Protein AF-A0A2G8K2G5-F1 (afdb_monomer)

Radius of gyration: 15.91 Å; Cα contacts (8 Å, |Δi|>4): 375; chains: 1; bounding box: 36×46×38 Å

Solvent-accessible surface area (backbone atoms only — not comparable to full-atom values): 9183 Å² total; per-residue (Å²): 56,14,29,90,32,26,23,33,44,34,31,34,66,38,39,73,97,52,81,72,63,75,62,75,34,76,51,65,41,56,67,48,93,57,93,76,93,84,81,78,86,78,66,78,71,34,45,30,32,47,35,43,35,40,36,65,41,95,51,73,39,19,11,44,59,56,71,61,60,64,43,100,92,48,100,51,62,32,54,50,74,44,51,94,93,50,51,75,47,53,64,45,71,54,88,84,53,71,61,76,76,39,80,48,50,23,59,49,96,54,85,79,25,46,52,67,36,20,79,88,72,61,31,60,80,25,29,30,44,32,40,84,43,87,66,96,69,68,64,57,28,50,39,31,53,46,77,66,46,68,43,72,81,77,82,77,130

Organism: Stichopus japonicus (NCBI:txid307972)

InterPro domains:
  IPR000998 MAM domain [PF00629] (1-73)
  IPR000998 MAM domain [PF00629] (78-140)
  IPR000998 MAM domain [PS50060] (1-80)
  IPR000998 MAM domain [PS50060] (76-146)
  IPR013320 Concanavalin A-like lectin/glucanase domain superfamily [SSF49899] (1-73)
  IPR013320 Concanavalin A-like lectin/glucanase domain superfamily [SSF49899] (76-140)
  IPR051560 MAM domain-containing protein [PTHR23282] (1-73)

pLDDT: mean 74.81, std 13.72, range [35.09, 94.0]

Foldseek 3Di:
DWWQWEAKKFKWKAWPPDDTDGGQDMDGDHPDQDDDDDDGDHDAQTFIKIKIKGAGDQDAIEKDWDAFDDDPQDPATQRQQDDPVCRVFQKDWDPPWDDTKDKAFADDPDPRYDHRGRDPVRHSNGITTMDHRPDRDDTMTMIMHPDTDGHHPDDDD

Sequence (157 aa):
MYGTDVGILNVFVIVKGRKPPKPQWRKTGDKGNQWKLGEVTIPSNSTARIVFEAVPTKRVAGDIAIDEVTFTDMAIDCDFEGEVTHPSCTFIQARDDQFDWMQNSGKTPTKKTGPPVDHTRGTSKGVYMYLESTGPMRGTHVFSSLPDIRRKLHHVP

Structure (mmCIF, N/CA/C/O backbone):
data_AF-A0A2G8K2G5-F1
#
_entry.id   AF-A0A2G8K2G5-F1
#
loop_
_atom_site.group_PDB
_atom_site.id
_atom_site.type_symbol
_atom_site.label_atom_id
_atom_site.label_alt_id
_atom_site.label_comp_id
_atom_site.label_asym_id
_atom_site.label_entity_id
_atom_site.label_seq_id
_atom_site.pdbx_PDB_ins_code
_atom_site.Cartn_x
_atom_site.Cartn_y
_atom_site.Cartn_z
_atom_site.occupancy
_atom_site.B_iso_or_equiv
_atom_site.auth_seq_id
_atom_site.auth_comp_id
_atom_site.auth_asym_id
_atom_site.auth_atom_id
_atom_site.pdbx_PDB_model_num
ATOM 1 N N . MET A 1 1 ? -0.394 1.137 -9.185 1.00 87.75 1 MET A N 1
ATOM 2 C CA . MET A 1 1 ? -1.01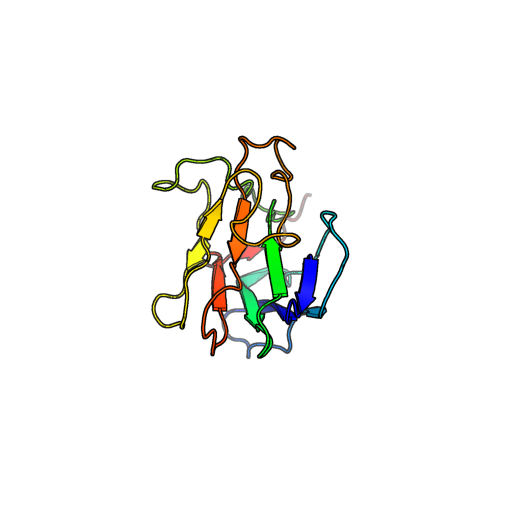6 -0.078 -9.763 1.00 87.75 1 MET A CA 1
ATOM 3 C C . MET A 1 1 ? -0.697 -0.114 -11.249 1.00 87.75 1 MET A C 1
ATOM 5 O O . MET A 1 1 ? -1.380 0.570 -12.005 1.00 87.75 1 MET A O 1
ATOM 9 N N . TYR A 1 2 ? 0.350 -0.833 -11.654 1.00 87.94 2 TYR A N 1
ATOM 10 C CA . TYR A 1 2 ? 0.821 -0.828 -13.044 1.00 87.94 2 TYR A CA 1
ATOM 11 C C . TYR A 1 2 ? 1.297 -2.207 -13.506 1.00 87.94 2 TYR A C 1
ATOM 13 O O . TYR A 1 2 ? 2.048 -2.875 -12.794 1.00 87.94 2 TYR A O 1
ATOM 21 N N . GLY A 1 3 ? 0.849 -2.611 -14.698 1.00 85.06 3 GLY A N 1
ATOM 22 C CA . GLY A 1 3 ? 1.174 -3.891 -15.327 1.00 85.06 3 GLY A CA 1
ATOM 23 C C . GLY A 1 3 ? -0.025 -4.529 -16.039 1.00 85.06 3 GLY A C 1
ATOM 24 O O . GLY A 1 3 ? -1.156 -4.065 -15.918 1.00 85.06 3 GLY A O 1
ATOM 25 N N . THR A 1 4 ? 0.202 -5.597 -16.802 1.00 82.38 4 THR A N 1
ATOM 26 C CA . THR A 1 4 ? -0.855 -6.293 -17.556 1.00 82.38 4 THR A CA 1
ATOM 27 C C . THR A 1 4 ? -1.744 -7.194 -16.694 1.00 82.38 4 THR A C 1
ATOM 29 O O . THR A 1 4 ? -2.802 -7.599 -17.170 1.00 82.38 4 THR A O 1
ATOM 32 N N . ASP A 1 5 ? -1.350 -7.509 -15.454 1.00 81.69 5 ASP A N 1
ATOM 33 C CA . ASP A 1 5 ? -2.189 -8.255 -14.505 1.00 81.69 5 ASP A CA 1
ATOM 34 C C . ASP A 1 5 ? -1.885 -7.876 -13.035 1.00 81.69 5 ASP A C 1
ATOM 36 O O . ASP A 1 5 ? -1.064 -8.502 -12.380 1.00 81.69 5 ASP A O 1
ATOM 40 N N . VAL A 1 6 ? -2.502 -6.789 -12.545 1.00 79.31 6 VAL A N 1
ATOM 41 C CA . VAL A 1 6 ? -2.149 -6.106 -11.272 1.00 79.31 6 VAL A CA 1
ATOM 42 C C . VAL A 1 6 ? -3.001 -6.546 -10.067 1.00 79.31 6 VAL A C 1
ATOM 44 O O . VAL A 1 6 ? -2.669 -6.245 -8.926 1.00 79.31 6 VAL A O 1
ATOM 47 N N . GLY A 1 7 ? -4.134 -7.220 -10.280 1.00 87.38 7 GLY A N 1
ATOM 48 C CA . GLY A 1 7 ? -5.045 -7.577 -9.184 1.00 87.38 7 GLY A CA 1
ATOM 49 C C . GLY A 1 7 ? -5.906 -6.419 -8.657 1.00 87.38 7 GLY A C 1
ATOM 50 O O . GLY A 1 7 ? -6.379 -5.568 -9.418 1.00 87.38 7 GLY A O 1
ATOM 51 N N . ILE A 1 8 ? -6.191 -6.425 -7.355 1.00 90.31 8 ILE A N 1
ATOM 52 C CA . ILE A 1 8 ? -7.093 -5.495 -6.657 1.00 90.31 8 ILE A CA 1
ATOM 53 C C . ILE A 1 8 ? -6.355 -4.878 -5.470 1.00 90.31 8 ILE A C 1
ATOM 55 O O . ILE A 1 8 ? -5.669 -5.589 -4.749 1.00 90.31 8 ILE A O 1
ATOM 59 N N . LEU A 1 9 ? -6.560 -3.585 -5.226 1.00 91.25 9 LEU A N 1
ATOM 60 C CA . LEU A 1 9 ? -6.257 -2.949 -3.946 1.00 91.25 9 LEU A CA 1
ATOM 61 C C . LEU A 1 9 ? -7.568 -2.528 -3.276 1.00 91.25 9 LEU A C 1
ATOM 63 O O . LEU A 1 9 ? -8.343 -1.761 -3.856 1.00 91.25 9 LEU A O 1
ATOM 67 N N . ASN A 1 10 ? -7.804 -3.028 -2.070 1.00 93.00 10 ASN A N 1
ATOM 68 C CA . ASN A 1 10 ? -8.910 -2.676 -1.190 1.00 93.00 10 ASN A CA 1
ATOM 69 C C . ASN A 1 10 ? -8.382 -1.865 0.001 1.00 93.00 10 ASN A C 1
ATOM 71 O O . ASN A 1 10 ? -7.299 -2.136 0.513 1.00 93.00 10 ASN A O 1
ATOM 75 N N . VAL A 1 11 ? -9.175 -0.906 0.476 1.00 91.31 11 VAL A N 1
ATOM 76 C CA . VAL A 1 11 ? -8.928 -0.201 1.739 1.00 91.31 11 VAL A CA 1
ATOM 77 C C . VAL A 1 11 ? -10.171 -0.299 2.612 1.00 91.31 11 VAL A C 1
ATOM 79 O O . VAL A 1 11 ? -11.272 0.085 2.199 1.00 91.31 11 VAL A O 1
ATOM 82 N N . PHE A 1 12 ? -9.999 -0.809 3.825 1.00 90.56 12 PHE A N 1
ATOM 83 C CA . PHE A 1 12 ? -11.048 -0.954 4.826 1.00 90.56 12 PHE A CA 1
ATOM 84 C C . PHE A 1 12 ? -10.813 -0.008 5.998 1.00 90.56 12 PHE A C 1
ATOM 86 O O . PHE A 1 12 ? -9.682 0.200 6.433 1.00 90.56 12 PHE A O 1
ATOM 93 N N . VAL A 1 13 ? -11.912 0.499 6.556 1.00 89.81 13 VAL A N 1
ATOM 94 C CA . VAL A 1 13 ? -11.924 1.250 7.814 1.00 89.81 13 VAL A CA 1
ATOM 95 C C . VAL A 1 13 ? -12.673 0.422 8.849 1.00 89.81 13 VAL A C 1
ATOM 97 O O . VAL A 1 13 ? -13.901 0.323 8.830 1.00 89.81 13 VAL A O 1
ATOM 100 N N . ILE A 1 14 ? -11.927 -0.214 9.749 1.00 88.62 14 ILE A N 1
ATOM 101 C CA . ILE A 1 14 ? -12.475 -1.084 10.790 1.00 88.62 14 ILE A CA 1
ATOM 102 C C . ILE A 1 14 ? -12.650 -0.265 12.063 1.00 88.62 14 ILE A C 1
ATOM 104 O O . ILE A 1 14 ? -11.684 0.025 12.762 1.00 88.62 14 ILE A O 1
ATOM 108 N N . VAL A 1 15 ? -13.888 0.108 12.378 1.00 88.44 15 VAL A N 1
ATOM 109 C CA . VAL A 1 15 ? -14.212 0.866 13.594 1.00 88.44 15 VAL A CA 1
ATOM 110 C C . VAL A 1 15 ? -14.427 -0.082 14.774 1.00 88.44 15 VAL A C 1
ATOM 112 O O . VAL A 1 15 ? -15.211 -1.028 14.686 1.00 88.44 15 VAL A O 1
ATOM 115 N N . LYS A 1 16 ? -13.782 0.201 15.911 1.00 85.75 16 LYS A N 1
ATOM 116 C CA . LYS A 1 16 ? -13.920 -0.574 17.151 1.00 85.75 16 LYS A CA 1
ATOM 117 C C . LYS A 1 16 ? -15.391 -0.689 17.566 1.00 85.75 16 LYS A C 1
ATOM 119 O O . LYS A 1 16 ? -16.105 0.307 17.655 1.00 85.75 16 LYS A O 1
ATOM 124 N N . GLY A 1 17 ? -15.838 -1.919 17.827 1.00 85.56 17 GLY A N 1
ATOM 125 C CA . GLY A 1 17 ? -17.222 -2.216 18.215 1.00 85.56 17 GLY A CA 1
ATOM 126 C C . GLY A 1 17 ? -18.233 -2.202 17.063 1.00 85.56 17 GLY A C 1
ATOM 127 O O . GLY A 1 17 ? -19.428 -2.341 17.312 1.00 85.56 17 GLY A O 1
ATOM 128 N N . ARG A 1 18 ? -17.791 -2.052 15.806 1.00 86.12 18 ARG A N 1
ATOM 129 C CA . ARG A 1 18 ? -18.642 -2.165 14.613 1.00 86.12 18 ARG A CA 1
ATOM 130 C C . ARG A 1 18 ? -18.194 -3.339 13.749 1.00 86.12 18 ARG A C 1
ATOM 132 O O . ARG A 1 18 ? -17.029 -3.727 13.763 1.00 86.12 18 ARG A O 1
ATOM 139 N N . LYS A 1 19 ? -19.128 -3.910 12.984 1.00 77.81 19 LYS A N 1
ATOM 140 C CA . LYS A 1 19 ? -18.786 -4.929 11.985 1.00 77.81 19 LYS A CA 1
ATOM 141 C C . LYS A 1 19 ? -17.942 -4.294 10.868 1.00 77.81 19 LYS A C 1
ATOM 143 O O . LYS A 1 19 ? -18.281 -3.183 10.450 1.00 77.81 19 LYS A O 1
ATOM 148 N N . PRO A 1 20 ? -16.893 -4.978 10.375 1.00 71.25 20 PRO A N 1
ATOM 149 C CA . PRO A 1 20 ? -16.114 -4.500 9.240 1.00 71.25 20 PRO A CA 1
ATOM 150 C C . PRO A 1 20 ? -17.022 -4.290 8.015 1.00 71.25 20 PRO A C 1
ATOM 152 O O . PRO A 1 20 ? -17.813 -5.183 7.693 1.00 71.25 20 PRO A O 1
ATOM 155 N N . PRO A 1 21 ? -16.969 -3.123 7.354 1.00 79.88 21 PRO A N 1
ATOM 156 C CA . PRO A 1 21 ? -17.778 -2.861 6.171 1.00 79.88 21 PRO A CA 1
ATOM 157 C C . PRO A 1 21 ? -17.172 -3.516 4.917 1.00 79.88 21 PRO A C 1
ATOM 159 O O . PRO A 1 21 ? -16.073 -4.066 4.939 1.00 79.88 21 PRO A O 1
ATOM 162 N N . LYS A 1 22 ? -17.884 -3.401 3.787 1.00 89.31 22 LYS A N 1
ATOM 163 C CA . LYS A 1 22 ? -17.281 -3.528 2.446 1.00 89.31 22 LYS A CA 1
ATOM 164 C C . LYS A 1 22 ? -16.073 -2.577 2.324 1.00 89.31 22 LYS A C 1
ATOM 166 O O . LYS A 1 22 ? -16.047 -1.577 3.048 1.00 89.31 22 LYS A O 1
ATOM 171 N N . PRO A 1 23 ? -15.112 -2.833 1.414 1.00 91.50 23 PRO A N 1
ATOM 172 C CA . PRO A 1 23 ? -13.998 -1.912 1.212 1.00 91.50 23 PRO A CA 1
ATOM 173 C C . PRO A 1 23 ? -14.538 -0.510 0.922 1.00 91.50 23 PRO A C 1
ATOM 175 O O . PRO A 1 23 ? -15.409 -0.337 0.066 1.00 91.50 23 PRO A O 1
ATOM 178 N N . GLN A 1 24 ? -14.050 0.474 1.674 1.00 91.69 24 GLN A N 1
ATOM 179 C CA . GLN A 1 24 ? -14.469 1.865 1.529 1.00 91.69 24 GLN A CA 1
ATOM 180 C C . GLN A 1 24 ? -13.818 2.502 0.299 1.00 91.69 24 GLN A C 1
ATOM 182 O O . GLN A 1 24 ? -14.394 3.396 -0.316 1.00 91.69 24 GLN A O 1
ATOM 187 N N . TRP A 1 25 ? -12.655 1.986 -0.099 1.00 92.94 25 TRP A N 1
ATOM 188 C CA . TRP A 1 25 ? -12.012 2.302 -1.365 1.00 92.94 25 TRP A CA 1
ATOM 189 C C . TRP A 1 25 ? -11.532 1.023 -2.042 1.00 92.94 25 TRP A C 1
ATOM 191 O O . TRP A 1 25 ? -11.082 0.084 -1.384 1.00 92.94 25 TRP A O 1
ATOM 201 N N . ARG A 1 26 ? -11.647 0.978 -3.372 1.00 94.00 26 ARG A N 1
ATOM 202 C CA . ARG A 1 26 ? -11.234 -0.170 -4.179 1.00 94.00 26 ARG A CA 1
ATOM 203 C C . ARG A 1 26 ? -10.767 0.266 -5.562 1.00 94.00 26 ARG A C 1
ATOM 205 O O . ARG A 1 26 ? -11.461 1.023 -6.245 1.00 94.00 26 ARG A O 1
ATOM 212 N N . LYS A 1 27 ? -9.643 -0.284 -6.022 1.00 93.50 27 LYS A N 1
ATOM 213 C CA . LYS A 1 27 ? -9.177 -0.191 -7.416 1.00 93.50 27 LYS A CA 1
ATOM 214 C C . LYS A 1 27 ? -8.773 -1.563 -7.940 1.00 93.50 27 LYS A C 1
ATOM 216 O O . LYS A 1 27 ? -8.312 -2.414 -7.191 1.00 93.50 27 LYS A O 1
ATOM 221 N N . THR A 1 28 ? -8.968 -1.775 -9.239 1.00 91.94 28 THR A N 1
ATOM 222 C CA . THR A 1 28 ? -8.734 -3.059 -9.916 1.00 91.94 28 THR A CA 1
ATOM 223 C C . THR A 1 28 ? -7.946 -2.868 -11.206 1.00 91.94 28 THR A C 1
ATOM 225 O O . THR A 1 28 ? -8.283 -1.973 -11.986 1.00 91.94 28 THR A O 1
ATOM 228 N N . GLY A 1 29 ? -6.976 -3.740 -11.472 1.00 89.44 29 GLY A N 1
ATOM 229 C CA . GLY A 1 29 ? -6.187 -3.772 -12.705 1.00 89.44 29 GLY A CA 1
ATOM 230 C C . GLY A 1 29 ? -5.274 -2.560 -12.897 1.00 89.44 29 GLY A C 1
ATOM 231 O O . GLY A 1 29 ? -5.064 -1.766 -11.979 1.00 89.44 29 GLY A O 1
ATOM 232 N N . ASP A 1 30 ? -4.761 -2.411 -14.117 1.00 89.50 30 ASP A N 1
ATOM 233 C CA . ASP A 1 30 ? -3.843 -1.336 -14.491 1.00 89.50 30 ASP A CA 1
ATOM 234 C C . ASP A 1 30 ? -4.440 0.067 -14.284 1.00 89.50 30 ASP A C 1
ATOM 236 O O . ASP A 1 30 ? -5.619 0.320 -14.569 1.00 89.50 30 ASP A O 1
ATOM 240 N N . LYS A 1 31 ? -3.625 0.987 -13.767 1.00 92.38 31 LYS A N 1
ATOM 241 C CA . LYS A 1 31 ? -3.945 2.414 -13.589 1.00 92.38 31 LYS A CA 1
ATOM 242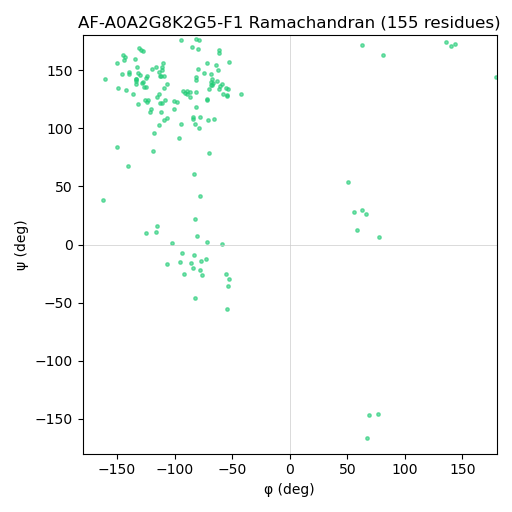 C C . LYS A 1 31 ? -2.909 3.323 -14.260 1.00 92.38 31 LYS A C 1
ATOM 244 O O . LYS A 1 31 ? -2.972 4.540 -14.074 1.00 92.38 31 LYS A O 1
ATOM 249 N N . GLY A 1 32 ? -2.013 2.742 -15.061 1.00 87.19 32 GLY A N 1
ATOM 250 C CA . GLY A 1 32 ? -0.899 3.429 -15.697 1.00 87.19 32 GLY A CA 1
ATOM 251 C C . GLY A 1 32 ? 0.290 3.620 -14.755 1.00 87.19 32 GLY A C 1
ATOM 252 O O . GLY A 1 32 ? 0.173 3.518 -13.533 1.00 87.19 32 GLY A O 1
ATOM 253 N N . ASN A 1 33 ? 1.451 3.915 -15.339 1.00 87.31 33 ASN A N 1
ATOM 254 C CA . ASN A 1 33 ? 2.702 4.113 -14.604 1.00 87.31 33 ASN A CA 1
ATOM 255 C C . ASN A 1 33 ? 2.823 5.545 -14.054 1.00 87.31 33 ASN A C 1
ATOM 257 O O . ASN A 1 33 ? 3.684 6.318 -14.472 1.00 87.31 33 ASN A O 1
ATOM 261 N N . GLN A 1 34 ? 1.883 5.923 -13.189 1.00 87.62 34 GLN A N 1
ATOM 262 C CA . GLN A 1 34 ? 1.854 7.205 -12.490 1.00 87.62 34 GLN A CA 1
ATOM 263 C C . GLN A 1 34 ? 1.264 7.017 -11.093 1.00 87.62 34 GLN A C 1
ATOM 265 O O . GLN A 1 34 ? 0.331 6.228 -10.915 1.00 87.62 34 GLN A O 1
ATOM 270 N N . TRP A 1 35 ? 1.751 7.795 -10.129 1.00 86.69 35 TRP A N 1
ATOM 271 C CA . TRP A 1 35 ? 1.146 7.893 -8.804 1.00 86.69 35 TRP A CA 1
ATOM 272 C C . TRP A 1 35 ? -0.274 8.469 -8.894 1.00 86.69 35 TRP A C 1
ATOM 274 O O . TRP A 1 35 ? -0.569 9.332 -9.728 1.00 86.69 35 TRP A O 1
ATOM 284 N N . LYS A 1 36 ? -1.187 7.928 -8.082 1.00 90.94 36 LYS A N 1
ATOM 285 C CA . LYS A 1 36 ? -2.603 8.314 -8.045 1.00 90.94 36 LYS A CA 1
ATOM 286 C C . LYS A 1 36 ? -3.046 8.425 -6.592 1.00 90.94 36 LYS A C 1
ATOM 288 O O . LYS A 1 36 ? -2.877 7.470 -5.840 1.00 90.94 36 LYS A O 1
ATOM 293 N N . LEU A 1 37 ? -3.680 9.544 -6.248 1.00 89.81 37 LEU A N 1
ATOM 294 C CA . LEU A 1 37 ? -4.240 9.771 -4.919 1.00 89.81 37 LEU A CA 1
ATOM 295 C C . LEU A 1 37 ? -5.430 8.831 -4.647 1.00 89.81 37 LEU A C 1
ATOM 297 O O . LEU A 1 37 ? -6.296 8.630 -5.508 1.00 89.81 37 LEU A O 1
ATOM 301 N N . GLY A 1 38 ? -5.472 8.269 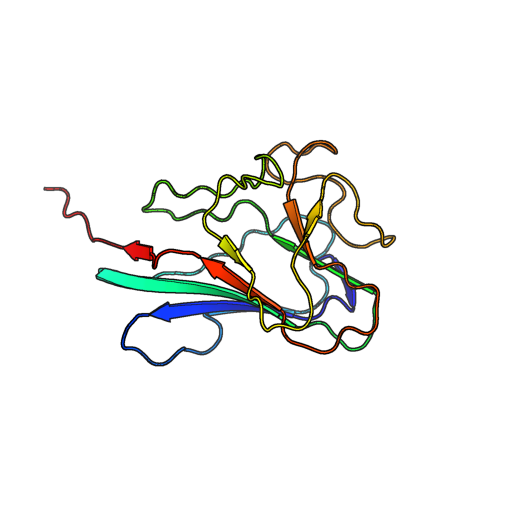-3.439 1.00 88.62 38 GLY A N 1
ATOM 302 C CA . GLY A 1 38 ? -6.607 7.524 -2.901 1.00 88.62 38 GLY A CA 1
ATOM 303 C C . GLY A 1 38 ? -7.017 8.089 -1.545 1.00 88.62 38 GLY A C 1
ATOM 304 O O . GLY A 1 38 ? -6.162 8.346 -0.709 1.00 88.62 38 GLY A O 1
ATOM 305 N N . GLU A 1 39 ? -8.321 8.265 -1.323 1.00 90.06 39 GLU A N 1
ATOM 306 C CA . GLU A 1 39 ? -8.853 8.877 -0.102 1.00 90.06 39 GLU A CA 1
ATOM 307 C C . GLU A 1 39 ? -9.938 7.995 0.527 1.00 90.06 39 GLU A C 1
ATOM 309 O O . GLU A 1 39 ? -10.791 7.430 -0.167 1.00 90.06 39 GLU A O 1
ATOM 314 N N . VAL A 1 40 ? -9.917 7.897 1.859 1.00 88.38 40 VAL A N 1
ATOM 315 C CA . VAL A 1 40 ? -10.944 7.236 2.676 1.00 88.38 40 VAL A CA 1
ATOM 316 C C . VAL A 1 40 ? -11.327 8.125 3.853 1.00 88.38 40 VAL A C 1
ATOM 318 O O . VAL A 1 40 ? -10.484 8.778 4.461 1.00 88.38 40 VAL A O 1
ATOM 321 N N . THR A 1 41 ? -12.610 8.145 4.210 1.00 86.69 41 THR A N 1
ATOM 322 C CA . THR A 1 41 ? -13.106 8.963 5.326 1.00 86.69 41 THR A CA 1
ATOM 323 C C . THR A 1 41 ? -13.239 8.132 6.593 1.00 86.69 41 THR A C 1
ATOM 325 O O . THR A 1 41 ? -14.015 7.177 6.636 1.00 86.69 41 THR A O 1
ATOM 328 N N . ILE A 1 42 ? -12.560 8.545 7.662 1.00 84.38 42 ILE A N 1
ATOM 329 C CA . ILE A 1 42 ? -12.714 7.934 8.985 1.00 84.38 42 ILE A CA 1
ATOM 330 C C . ILE A 1 42 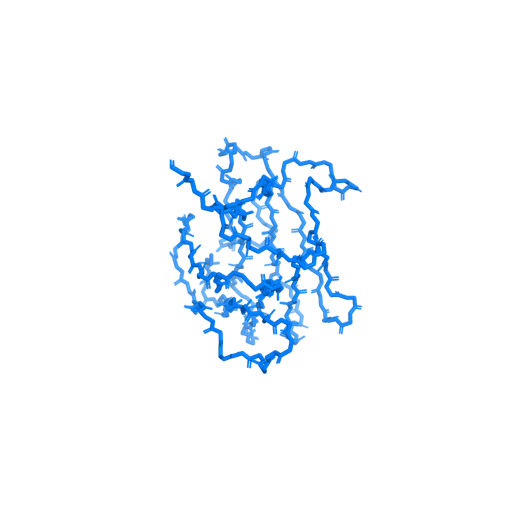? -13.885 8.605 9.721 1.00 84.38 42 ILE A C 1
ATOM 332 O O . ILE A 1 42 ? -13.885 9.837 9.863 1.00 84.38 42 ILE A O 1
ATOM 336 N N . PRO A 1 43 ? -14.873 7.839 10.225 1.00 83.69 43 PRO A N 1
ATOM 337 C CA . PRO A 1 43 ? -15.957 8.398 11.026 1.00 83.69 43 PRO A CA 1
ATOM 338 C C . PRO A 1 43 ? -15.434 9.186 12.236 1.00 83.69 43 PRO A C 1
ATOM 340 O O . PRO A 1 43 ? -14.547 8.723 12.957 1.00 83.69 43 PRO A O 1
ATOM 343 N N . SER A 1 44 ? -15.995 10.369 12.485 1.00 80.12 44 SER A N 1
ATOM 344 C CA . SER A 1 44 ? -15.612 11.212 13.624 1.00 80.12 44 SER A CA 1
ATOM 345 C C . SER A 1 44 ? -15.885 10.530 14.969 1.00 80.12 44 SER A C 1
ATOM 347 O O . SER A 1 44 ? -16.817 9.734 15.092 1.00 80.12 44 SER A O 1
ATOM 349 N N . ASN A 1 45 ? -15.079 10.855 15.987 1.00 78.12 45 ASN A N 1
ATOM 350 C CA . ASN A 1 45 ? -15.160 10.288 17.342 1.00 78.12 45 ASN A CA 1
ATOM 351 C C . ASN A 1 45 ? -15.083 8.754 17.388 1.00 78.12 45 ASN A C 1
ATOM 353 O O . ASN A 1 45 ? -15.604 8.124 18.310 1.00 78.12 45 ASN A O 1
ATOM 357 N N . SER A 1 46 ? -14.418 8.148 16.404 1.00 81.06 46 SER A N 1
ATOM 358 C CA . SER A 1 46 ? -14.221 6.707 16.339 1.00 81.06 46 SER A CA 1
ATOM 359 C C . SER A 1 46 ? -12.760 6.324 16.565 1.00 81.06 46 SER A C 1
ATOM 361 O O . SER A 1 46 ? -11.836 7.105 16.327 1.00 81.06 46 SER A O 1
ATOM 363 N N . THR A 1 47 ? -12.580 5.113 17.081 1.00 82.62 47 THR A N 1
ATOM 364 C CA . THR A 1 47 ? -11.298 4.415 17.129 1.00 82.62 47 THR A CA 1
ATOM 365 C C . THR A 1 47 ? -11.319 3.417 15.981 1.00 82.62 47 THR A C 1
ATOM 367 O O . THR A 1 47 ? -12.194 2.547 15.965 1.00 82.62 47 THR A O 1
ATOM 370 N N . ALA A 1 48 ? -10.430 3.580 15.006 1.00 84.31 48 ALA A N 1
ATOM 371 C CA . ALA A 1 48 ? -10.451 2.816 13.769 1.00 84.31 48 ALA A CA 1
ATOM 372 C C . ALA A 1 48 ? -9.072 2.265 13.397 1.00 84.31 48 ALA A C 1
ATOM 374 O O . ALA A 1 48 ? -8.040 2.843 13.729 1.00 84.31 48 ALA A O 1
ATOM 375 N N . ARG A 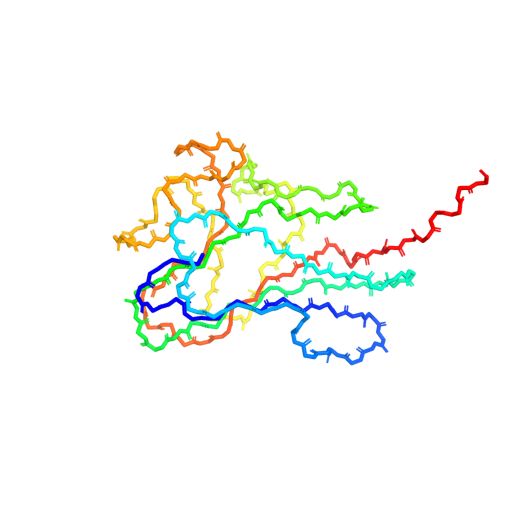1 49 ? -9.077 1.156 12.662 1.00 83.69 49 ARG A N 1
ATOM 376 C CA . ARG A 1 49 ? -7.904 0.592 12.000 1.00 83.69 49 ARG A CA 1
ATOM 377 C C . ARG A 1 49 ? -8.090 0.690 10.498 1.00 83.69 49 ARG A C 1
ATOM 379 O O . ARG A 1 49 ? -9.130 0.269 9.986 1.00 83.69 49 ARG A O 1
ATOM 386 N N . ILE A 1 50 ? -7.092 1.234 9.812 1.00 86.38 50 ILE A N 1
ATOM 387 C CA . ILE A 1 50 ? -7.045 1.216 8.354 1.00 86.38 50 ILE A CA 1
ATOM 388 C C . ILE A 1 50 ? -6.338 -0.053 7.931 1.00 86.38 50 ILE A C 1
ATOM 390 O O . ILE A 1 50 ? -5.274 -0.373 8.459 1.00 86.38 50 ILE A O 1
ATOM 394 N N . VAL A 1 51 ? -6.963 -0.781 7.016 1.00 86.25 51 VAL A N 1
ATOM 395 C CA . VAL A 1 51 ? -6.426 -2.021 6.474 1.00 86.25 51 VAL A CA 1
ATOM 396 C C . VAL A 1 51 ? -6.344 -1.889 4.969 1.00 86.25 51 VAL A C 1
ATOM 398 O O . VAL A 1 51 ? -7.357 -1.650 4.314 1.00 8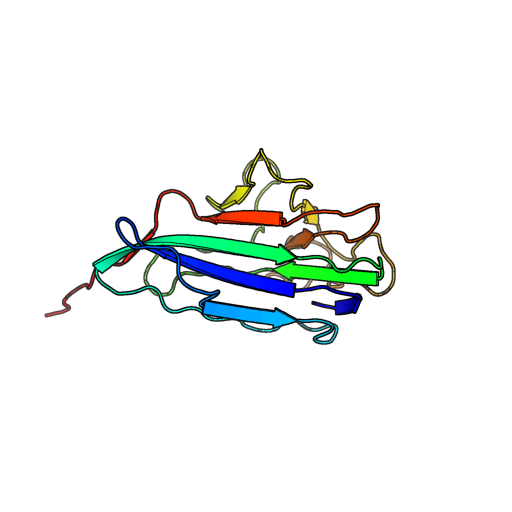6.25 51 VAL A O 1
ATOM 401 N N . PHE A 1 52 ? -5.145 -2.061 4.438 1.00 87.50 52 PHE A N 1
ATOM 402 C CA . PHE A 1 52 ? -4.898 -2.133 3.010 1.00 87.50 52 PHE A CA 1
ATOM 403 C C . PHE A 1 52 ? -4.746 -3.600 2.643 1.00 87.50 52 PHE A C 1
ATOM 405 O O . PHE A 1 52 ? -3.918 -4.303 3.220 1.00 87.50 52 PHE A O 1
ATOM 412 N N . GLU A 1 53 ? -5.566 -4.056 1.706 1.00 87.62 53 GLU A N 1
ATOM 413 C CA . GLU A 1 53 ? -5.568 -5.435 1.241 1.00 87.62 53 GLU A CA 1
ATOM 414 C C . GLU A 1 53 ? -5.277 -5.470 -0.257 1.00 87.62 53 GLU A C 1
ATOM 416 O O . GLU A 1 53 ? -6.061 -4.967 -1.067 1.00 87.62 53 GLU A O 1
ATOM 421 N N . ALA A 1 54 ? -4.161 -6.088 -0.631 1.00 85.88 54 ALA A N 1
ATOM 422 C CA . ALA A 1 54 ? -3.879 -6.433 -2.015 1.00 85.88 54 ALA A CA 1
ATOM 423 C C . ALA A 1 54 ? -4.401 -7.847 -2.309 1.00 85.88 54 ALA A C 1
ATOM 425 O O . ALA A 1 54 ? -4.125 -8.793 -1.570 1.00 85.88 54 ALA A O 1
ATOM 426 N N . VAL A 1 55 ? -5.150 -7.992 -3.402 1.00 85.06 55 VAL A N 1
ATOM 427 C CA . VAL A 1 55 ? -5.633 -9.280 -3.911 1.00 85.06 55 VAL A CA 1
ATOM 428 C C . VAL A 1 55 ? -5.029 -9.495 -5.300 1.00 85.06 55 VAL A C 1
ATOM 430 O O . VAL A 1 55 ? -5.563 -8.955 -6.278 1.00 85.06 55 VAL A O 1
ATOM 433 N N . PRO A 1 56 ? -3.910 -10.229 -5.417 1.00 73.56 56 PRO A N 1
ATOM 434 C CA . PRO A 1 56 ? -3.291 -10.517 -6.699 1.00 73.56 56 PRO A CA 1
ATOM 435 C C . PRO A 1 56 ? -4.213 -11.368 -7.573 1.00 73.56 56 PRO A C 1
ATOM 437 O O . PRO A 1 56 ? -5.086 -12.112 -7.115 1.00 73.56 56 PRO A O 1
ATOM 440 N N . THR A 1 57 ? -4.020 -11.253 -8.876 1.00 73.56 57 THR A N 1
ATOM 441 C CA . THR A 1 57 ? -4.615 -12.142 -9.871 1.00 73.56 57 THR A CA 1
ATOM 442 C C . THR A 1 57 ? -3.763 -13.399 -10.047 1.00 73.56 57 THR A C 1
ATOM 444 O O . THR A 1 57 ? -2.659 -13.522 -9.527 1.00 73.56 57 THR A O 1
ATOM 447 N N . LYS A 1 58 ? -4.291 -14.395 -10.773 1.00 68.62 58 LYS A N 1
ATOM 448 C CA . LYS A 1 58 ? -3.582 -15.668 -10.991 1.00 68.62 58 LYS A CA 1
ATOM 449 C C . LYS A 1 58 ? -2.395 -15.554 -11.953 1.00 68.62 58 LYS A C 1
ATOM 451 O O . LYS A 1 58 ? -1.665 -16.537 -12.081 1.00 68.62 58 LYS A O 1
ATOM 456 N N . ARG A 1 59 ? -2.240 -14.444 -12.687 1.00 63.53 59 ARG A N 1
ATOM 457 C CA . ARG A 1 59 ? -1.099 -14.244 -13.586 1.00 63.53 59 ARG A CA 1
ATOM 458 C C . ARG A 1 59 ? -0.219 -13.118 -13.062 1.00 63.53 59 ARG A C 1
ATOM 460 O O . ARG A 1 59 ? -0.671 -12.149 -12.474 1.00 63.53 59 ARG A O 1
ATOM 467 N N . VAL A 1 60 ? 1.066 -13.326 -13.284 1.00 61.84 60 VAL A N 1
ATOM 468 C CA . VAL A 1 60 ? 2.179 -12.572 -12.721 1.00 61.84 60 VAL A CA 1
AT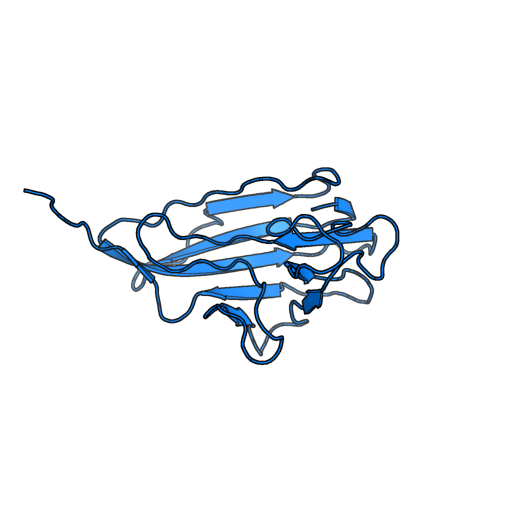OM 469 C C . VAL A 1 60 ? 2.582 -11.511 -13.732 1.00 61.84 60 VAL A C 1
ATOM 471 O O . VAL A 1 60 ? 3.334 -11.815 -14.660 1.00 61.84 60 VAL A O 1
ATOM 474 N N . ALA A 1 61 ? 2.012 -10.309 -13.640 1.00 67.31 61 ALA A N 1
ATOM 475 C CA . ALA A 1 61 ? 2.392 -9.230 -14.547 1.00 67.31 61 ALA A CA 1
ATOM 476 C C . ALA A 1 61 ? 1.999 -7.822 -14.069 1.00 67.31 61 ALA A C 1
ATOM 478 O O . ALA A 1 61 ? 1.585 -7.011 -14.900 1.00 67.31 61 ALA A O 1
ATOM 479 N N . GLY A 1 62 ? 2.084 -7.494 -12.779 1.00 73.81 62 GLY A N 1
ATOM 480 C CA . GLY A 1 62 ? 1.761 -6.138 -12.341 1.00 73.81 62 GLY A CA 1
ATOM 481 C C . GLY A 1 62 ? 1.874 -5.892 -10.847 1.00 73.81 62 GLY A C 1
ATOM 482 O O . GLY A 1 62 ? 1.497 -6.741 -10.053 1.00 73.81 62 GLY A O 1
ATOM 483 N N . ASP A 1 63 ? 2.316 -4.690 -10.477 1.00 78.62 63 ASP A N 1
ATOM 484 C CA . ASP A 1 63 ? 2.589 -4.352 -9.078 1.00 78.62 63 ASP A CA 1
ATOM 485 C C . ASP A 1 63 ? 1.593 -3.329 -8.525 1.00 78.62 63 ASP A C 1
ATOM 487 O O . ASP A 1 63 ? 1.087 -2.427 -9.219 1.00 78.62 63 ASP A O 1
ATOM 491 N N . ILE A 1 64 ? 1.369 -3.441 -7.219 1.00 87.06 64 ILE A N 1
ATOM 492 C CA . ILE A 1 64 ? 0.656 -2.465 -6.403 1.00 87.06 64 ILE A CA 1
ATOM 493 C C . ILE A 1 64 ? 1.691 -1.818 -5.479 1.00 87.06 64 ILE A C 1
ATOM 495 O O . ILE A 1 64 ? 2.359 -2.500 -4.709 1.00 87.06 64 ILE A O 1
ATOM 499 N N . ALA A 1 65 ? 1.815 -0.496 -5.576 1.00 85.81 65 ALA A N 1
ATOM 500 C CA . ALA A 1 65 ? 2.662 0.323 -4.717 1.00 85.81 65 ALA A CA 1
ATOM 501 C C . ALA A 1 65 ? 1.800 1.408 -4.066 1.00 85.81 65 ALA A C 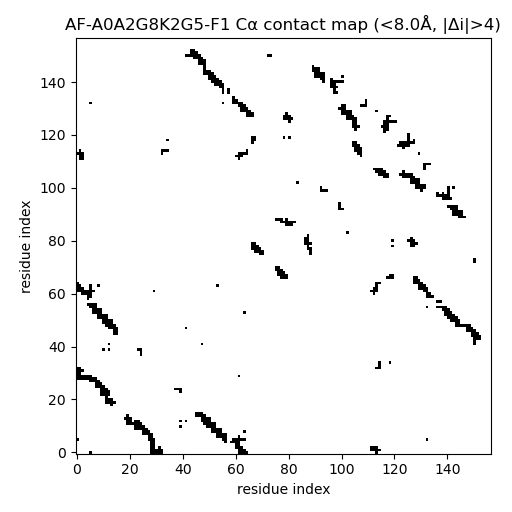1
ATOM 503 O O . ALA A 1 65 ? 0.843 1.886 -4.693 1.00 85.81 65 ALA A O 1
ATOM 504 N N . ILE A 1 66 ? 2.127 1.746 -2.821 1.00 85.62 66 ILE A N 1
ATOM 505 C CA . ILE A 1 66 ? 1.473 2.777 -2.012 1.00 85.62 66 ILE A CA 1
ATOM 506 C C . ILE A 1 66 ? 2.575 3.619 -1.376 1.00 85.62 66 ILE A C 1
ATOM 508 O O . ILE A 1 66 ? 3.595 3.080 -0.950 1.00 85.62 66 ILE A O 1
ATOM 512 N N . ASP A 1 67 ? 2.346 4.922 -1.324 1.00 78.62 67 ASP A N 1
ATOM 513 C CA . ASP A 1 67 ? 3.252 5.905 -0.744 1.00 78.62 67 ASP A CA 1
ATOM 514 C C . ASP A 1 67 ? 2.426 7.019 -0.072 1.00 78.62 67 ASP A C 1
ATOM 516 O O . ASP A 1 67 ? 1.219 7.109 -0.331 1.00 78.62 67 ASP A O 1
ATOM 520 N N . GLU A 1 68 ? 3.053 7.817 0.792 1.00 78.06 68 GLU A N 1
ATOM 521 C CA . GLU A 1 68 ? 2.483 9.004 1.461 1.00 78.06 68 GLU A CA 1
ATOM 522 C C . GLU A 1 68 ? 1.126 8.774 2.155 1.00 78.06 68 GLU A C 1
ATOM 524 O O . GLU A 1 68 ? 0.130 9.474 1.925 1.00 78.06 68 GLU A O 1
ATOM 529 N N . VAL A 1 69 ? 1.049 7.775 3.040 1.00 80.88 69 VAL A N 1
ATOM 530 C CA . VAL A 1 69 ? -0.192 7.535 3.793 1.00 80.88 69 VAL A CA 1
ATOM 531 C C . VAL A 1 69 ? -0.305 8.531 4.947 1.00 80.88 69 VAL A C 1
ATOM 533 O O . VAL A 1 69 ? 0.278 8.337 6.012 1.00 80.88 69 VAL A O 1
ATOM 536 N N . THR A 1 70 ? -1.106 9.574 4.739 1.00 75.19 70 THR A N 1
ATOM 537 C CA . THR A 1 70 ? -1.321 10.666 5.698 1.00 75.19 70 THR A CA 1
ATOM 538 C C . THR A 1 70 ? -2.719 10.647 6.316 1.00 75.19 70 THR A C 1
ATOM 540 O O . THR A 1 70 ? -3.689 10.135 5.749 1.00 75.19 70 THR A O 1
ATOM 543 N N . PHE A 1 71 ? -2.841 11.243 7.504 1.00 77.12 71 PHE A N 1
ATOM 544 C CA . PHE A 1 71 ? -4.111 11.416 8.209 1.00 77.12 71 PHE A CA 1
ATOM 545 C C . PHE A 1 71 ? -4.361 12.903 8.459 1.00 77.12 71 PHE A C 1
ATOM 547 O O . PHE A 1 71 ? -3.656 13.517 9.248 1.00 77.12 71 PHE A O 1
ATOM 554 N N . THR A 1 72 ? -5.398 13.480 7.842 1.00 70.75 72 THR A N 1
ATOM 555 C CA . THR A 1 72 ? -5.648 14.940 7.852 1.00 70.75 72 THR A CA 1
ATOM 556 C C . THR A 1 72 ? -5.733 15.576 9.244 1.00 70.75 72 THR A C 1
ATOM 558 O O . THR A 1 72 ? -5.455 16.760 9.388 1.00 70.75 72 THR A O 1
ATOM 561 N N . ASP A 1 73 ? -6.092 14.797 10.268 1.00 65.56 73 ASP A N 1
ATOM 562 C CA . ASP A 1 73 ? -6.300 15.279 11.639 1.00 65.56 73 ASP A CA 1
ATOM 563 C C . ASP A 1 73 ? -5.272 14.689 12.632 1.00 65.56 73 ASP A C 1
ATOM 565 O O . ASP A 1 73 ? -5.497 14.703 13.845 1.00 65.56 73 ASP A O 1
ATOM 569 N N . MET A 1 74 ? -4.165 14.111 12.144 1.00 62.56 74 MET A N 1
ATOM 570 C CA . MET A 1 74 ? -3.106 13.533 12.978 1.00 62.56 74 MET A CA 1
ATOM 571 C C . MET A 1 74 ? -1.717 13.852 12.425 1.00 62.56 74 MET A C 1
ATOM 573 O O . MET A 1 74 ? -1.505 13.846 11.222 1.00 62.56 74 MET A O 1
ATOM 577 N N . ALA A 1 75 ? -0.734 14.020 13.309 1.00 60.16 75 ALA A N 1
ATOM 578 C CA . ALA A 1 75 ? 0.680 14.119 12.935 1.00 60.16 75 ALA A CA 1
ATOM 579 C C . ALA A 1 75 ? 1.299 12.735 12.628 1.00 60.16 75 ALA A C 1
ATOM 581 O O . ALA A 1 75 ? 2.387 12.423 13.103 1.00 60.16 75 ALA A O 1
ATOM 582 N N . ILE A 1 76 ? 0.564 11.876 11.915 1.00 63.47 76 ILE A N 1
ATOM 583 C CA . ILE A 1 76 ? 1.079 10.612 11.380 1.00 63.47 76 ILE A CA 1
ATOM 584 C C . ILE A 1 76 ? 1.236 10.820 9.877 1.00 63.47 76 ILE A C 1
ATOM 586 O O . ILE A 1 76 ? 0.236 10.925 9.162 1.00 63.47 76 ILE A O 1
ATOM 590 N N . ASP A 1 77 ? 2.487 10.900 9.442 1.00 65.81 77 ASP A N 1
ATOM 591 C CA . ASP A 1 77 ? 2.889 11.015 8.046 1.00 65.81 77 ASP A CA 1
ATOM 592 C C . ASP A 1 77 ? 3.826 9.855 7.715 1.00 65.81 77 ASP A C 1
ATOM 594 O O . ASP A 1 77 ? 4.804 9.620 8.428 1.00 65.81 77 ASP A O 1
ATOM 598 N N . CYS A 1 78 ? 3.463 9.100 6.683 1.00 72.88 78 CYS A N 1
ATOM 599 C CA . CYS A 1 78 ? 4.156 7.897 6.256 1.00 72.88 78 CYS A CA 1
ATOM 600 C C . CYS A 1 78 ? 4.667 8.061 4.843 1.00 72.88 78 CYS A C 1
ATOM 602 O O . CYS A 1 78 ? 4.065 7.556 3.897 1.00 72.88 78 CYS A O 1
ATOM 604 N N . ASP A 1 79 ? 5.798 8.751 4.762 1.00 71.81 79 ASP A N 1
ATOM 605 C CA . ASP A 1 79 ? 6.600 8.948 3.559 1.00 71.81 79 ASP A CA 1
ATOM 606 C C . ASP A 1 79 ? 7.552 7.774 3.267 1.00 71.81 79 ASP A C 1
ATOM 608 O O . ASP A 1 79 ? 8.172 7.730 2.216 1.00 71.81 79 ASP A O 1
ATOM 612 N N . PHE A 1 80 ? 7.681 6.831 4.212 1.00 75.81 80 PHE A N 1
ATOM 613 C CA . PHE A 1 80 ? 8.546 5.645 4.156 1.00 75.81 80 PHE A CA 1
ATOM 614 C C . PHE A 1 80 ? 10.049 5.925 3.974 1.00 75.81 80 PHE A C 1
ATOM 616 O O . PHE A 1 80 ? 10.822 4.986 3.805 1.00 75.81 80 PHE A O 1
ATOM 623 N N . GLU A 1 81 ? 10.498 7.172 4.135 1.00 74.56 81 GLU A N 1
ATOM 624 C CA . GLU A 1 81 ? 11.880 7.608 3.879 1.00 74.56 81 GLU A CA 1
ATOM 625 C C . GLU A 1 81 ? 12.882 7.289 5.016 1.00 74.56 81 GLU A C 1
ATOM 627 O O . GLU A 1 81 ? 14.036 7.741 4.987 1.00 74.56 81 GLU A O 1
ATOM 632 N N . GLY A 1 82 ? 12.446 6.535 6.033 1.00 64.19 82 GLY A N 1
ATOM 633 C CA . GLY A 1 82 ? 13.252 6.075 7.172 1.00 64.19 82 GLY A CA 1
ATOM 634 C C . GLY A 1 82 ? 14.100 4.825 6.883 1.00 64.19 82 GLY A C 1
ATOM 635 O O . GLY A 1 82 ? 14.036 4.237 5.808 1.00 64.19 82 GLY A O 1
ATOM 636 N N . GLU A 1 83 ? 14.914 4.390 7.852 1.00 56.84 83 GLU A N 1
ATOM 637 C CA . GLU A 1 83 ? 15.680 3.139 7.723 1.00 56.84 83 GLU A CA 1
ATOM 638 C C . GLU A 1 83 ? 14.754 1.909 7.734 1.00 56.84 83 GLU A C 1
ATOM 640 O O . GLU A 1 83 ? 13.768 1.868 8.463 1.00 56.84 83 GLU A O 1
ATOM 645 N N . VAL A 1 84 ? 15.117 0.848 7.001 1.00 49.44 84 VAL A N 1
ATOM 646 C CA . VAL A 1 84 ? 14.361 -0.425 6.913 1.00 49.44 84 VAL A CA 1
ATOM 647 C C . VAL A 1 84 ? 14.052 -1.040 8.292 1.00 49.44 84 VAL A C 1
ATOM 649 O O . VAL A 1 84 ? 13.036 -1.707 8.470 1.00 49.44 84 VAL A O 1
ATOM 652 N N . THR A 1 85 ? 14.914 -0.805 9.286 1.00 42.38 85 THR A N 1
ATOM 653 C CA . THR A 1 85 ? 14.763 -1.275 10.677 1.00 42.38 85 THR A CA 1
ATOM 654 C C . THR A 1 85 ? 13.925 -0.343 11.557 1.00 42.38 85 THR A C 1
ATOM 656 O O . THR A 1 85 ? 13.468 -0.760 12.619 1.00 42.38 85 THR A O 1
ATOM 659 N N . HIS A 1 86 ? 13.709 0.894 11.112 1.00 46.84 86 HIS A N 1
ATOM 660 C CA . HIS A 1 86 ? 12.940 1.936 11.785 1.00 46.84 86 HIS A CA 1
ATOM 661 C C . HIS A 1 86 ? 12.119 2.710 10.746 1.00 46.84 86 HIS A C 1
ATOM 663 O O . HIS A 1 86 ? 12.400 3.889 10.496 1.00 46.84 86 HIS A O 1
ATOM 669 N N . PRO A 1 87 ? 11.111 2.075 10.115 1.00 53.19 87 PRO A N 1
ATOM 670 C CA . PRO A 1 87 ? 10.155 2.836 9.330 1.00 53.19 87 PRO A CA 1
ATOM 671 C C . PRO A 1 87 ? 9.606 3.939 10.236 1.00 53.19 87 PRO A C 1
ATOM 673 O O . PRO A 1 87 ? 9.234 3.673 11.381 1.00 53.19 87 PRO A O 1
ATOM 676 N N . SER A 1 88 ? 9.535 5.172 9.735 1.00 55.00 88 SER A N 1
ATOM 677 C CA . SER A 1 88 ? 8.956 6.327 10.445 1.00 55.00 88 SER A CA 1
ATOM 678 C C . SER A 1 88 ? 7.486 6.112 10.844 1.00 55.00 88 SER A C 1
ATOM 680 O O . SER A 1 88 ? 6.881 6.975 11.478 1.00 55.00 88 SER A O 1
ATOM 682 N N . CYS A 1 89 ? 6.917 4.944 10.520 1.00 63.09 89 CYS A N 1
ATOM 683 C CA . CYS A 1 89 ? 5.515 4.629 10.632 1.00 63.09 89 CYS A CA 1
ATOM 684 C C . CYS A 1 89 ? 5.185 3.330 11.340 1.00 63.09 89 CYS A C 1
ATOM 686 O O . CYS A 1 89 ? 5.830 2.293 11.220 1.00 63.09 89 CYS A O 1
ATOM 688 N N . THR A 1 90 ? 4.058 3.406 12.031 1.00 58.25 90 THR A N 1
ATOM 689 C CA . THR A 1 90 ? 3.459 2.386 12.880 1.00 58.25 90 THR A CA 1
ATOM 690 C C . THR A 1 90 ? 2.635 1.347 12.107 1.00 58.25 90 THR A C 1
ATOM 692 O O . THR A 1 90 ? 1.739 0.710 12.670 1.00 58.25 90 THR A O 1
ATOM 695 N N . PHE A 1 91 ? 2.893 1.174 10.808 1.00 65.44 91 PHE A N 1
ATOM 696 C CA . PHE A 1 91 ? 2.262 0.115 10.029 1.00 65.44 91 PHE A CA 1
ATOM 697 C C . PHE A 1 91 ? 2.848 -1.235 10.428 1.00 65.44 91 PHE A C 1
ATOM 699 O O . PHE A 1 91 ? 4.058 -1.439 10.382 1.00 65.44 91 PHE A O 1
ATOM 706 N N . ILE A 1 92 ? 1.978 -2.168 10.809 1.00 62.06 92 ILE A N 1
ATOM 707 C CA . ILE A 1 92 ? 2.369 -3.549 11.084 1.00 62.06 92 ILE A CA 1
ATOM 708 C C . ILE A 1 92 ? 1.840 -4.436 9.963 1.00 62.06 92 ILE A C 1
ATOM 710 O O . ILE A 1 92 ? 0.643 -4.442 9.654 1.00 62.06 92 ILE A O 1
ATOM 714 N N . GLN A 1 93 ? 2.780 -5.161 9.365 1.00 62.88 93 GLN A N 1
ATOM 715 C CA . GLN A 1 93 ? 2.553 -6.286 8.466 1.00 62.88 93 GLN A CA 1
ATOM 716 C C . GLN A 1 93 ? 1.801 -7.394 9.213 1.00 62.88 93 GLN A C 1
ATOM 718 O O . GLN A 1 93 ? 2.164 -7.721 10.350 1.00 62.88 93 GLN A O 1
ATOM 723 N N . ALA A 1 94 ? 0.760 -7.968 8.608 1.00 62.41 94 ALA A N 1
ATOM 724 C CA . ALA A 1 94 ? 0.186 -9.203 9.131 1.00 62.41 94 ALA A CA 1
ATOM 725 C C . ALA A 1 94 ? 1.265 -10.300 9.116 1.00 62.41 94 ALA A C 1
ATOM 727 O O . ALA A 1 94 ? 2.023 -10.406 8.166 1.00 62.41 94 ALA A O 1
ATOM 728 N N . ARG A 1 95 ? 1.378 -11.089 10.190 1.00 63.69 95 ARG A N 1
ATOM 729 C CA . ARG A 1 95 ? 2.393 -12.164 10.287 1.00 63.69 95 ARG A CA 1
ATOM 730 C C . ARG A 1 95 ? 1.861 -13.525 9.839 1.00 63.69 95 ARG A C 1
ATOM 732 O O . ARG A 1 95 ? 2.595 -14.508 9.836 1.00 63.69 95 ARG A O 1
ATOM 739 N N . ASP A 1 96 ? 0.565 -13.589 9.579 1.00 62.84 96 ASP A N 1
ATOM 740 C CA . ASP A 1 96 ? -0.220 -14.780 9.284 1.00 62.84 96 ASP A CA 1
ATOM 741 C C . ASP A 1 96 ? -0.804 -14.757 7.863 1.00 62.84 96 ASP A C 1
ATOM 743 O O . ASP A 1 96 ? -1.638 -15.602 7.531 1.00 62.84 96 ASP A O 1
ATOM 747 N N . ASP A 1 97 ? -0.365 -13.816 7.020 1.00 60.84 97 ASP A N 1
ATOM 748 C CA . ASP A 1 97 ? -0.692 -13.802 5.599 1.00 60.84 97 ASP A CA 1
ATOM 749 C C . ASP A 1 97 ? 0.394 -14.491 4.753 1.00 60.84 97 ASP A C 1
ATOM 751 O O . ASP A 1 97 ? 1.364 -15.057 5.262 1.00 60.84 97 ASP A O 1
ATOM 755 N N . GLN A 1 98 ? 0.150 -14.595 3.446 1.00 58.47 98 GLN A N 1
ATOM 756 C CA . GLN A 1 98 ? 0.946 -15.475 2.590 1.00 58.47 98 GLN A CA 1
ATOM 757 C C . GLN A 1 98 ? 2.248 -14.820 2.098 1.00 58.47 98 GLN A C 1
ATOM 759 O O . GLN A 1 98 ? 3.141 -15.562 1.692 1.00 58.47 98 GLN A O 1
ATOM 764 N N . PHE A 1 99 ? 2.359 -13.481 2.117 1.00 63.69 99 PHE A N 1
ATOM 765 C CA . PHE A 1 99 ? 3.562 -12.734 1.718 1.00 63.69 99 PHE A CA 1
ATOM 766 C C . PHE A 1 99 ? 3.559 -11.303 2.281 1.00 63.69 99 PHE A C 1
ATOM 768 O O . PHE A 1 99 ? 2.536 -10.620 2.192 1.00 63.69 99 PHE A O 1
ATOM 775 N N . ASP A 1 100 ? 4.742 -10.831 2.681 1.00 65.25 100 ASP A N 1
ATOM 776 C CA . ASP A 1 100 ? 4.983 -9.495 3.235 1.00 65.25 100 ASP A CA 1
ATOM 777 C C . ASP A 1 100 ? 5.124 -8.402 2.148 1.00 65.25 100 ASP A C 1
ATOM 779 O O . ASP A 1 100 ? 5.717 -8.613 1.085 1.00 65.25 100 ASP A O 1
ATOM 783 N N . TRP A 1 101 ? 4.636 -7.188 2.428 1.00 71.81 101 TRP A N 1
ATOM 784 C CA . TRP A 1 101 ? 5.019 -5.986 1.685 1.00 71.81 101 TRP A CA 1
ATOM 785 C C . TRP A 1 101 ? 6.483 -5.650 1.940 1.00 71.81 101 TRP A C 1
ATOM 787 O O . TRP A 1 101 ? 6.981 -5.714 3.064 1.00 71.81 101 TRP A O 1
ATOM 797 N N . MET A 1 102 ? 7.146 -5.178 0.895 1.00 74.75 102 MET A N 1
ATOM 798 C CA . MET A 1 102 ? 8.564 -4.860 0.923 1.00 74.75 102 MET A CA 1
ATOM 799 C C . MET A 1 102 ? 8.781 -3.359 0.761 1.00 74.75 102 MET A C 1
ATOM 801 O O . MET A 1 102 ? 8.023 -2.683 0.065 1.00 74.75 102 MET A O 1
ATOM 805 N N . GLN A 1 103 ? 9.843 -2.844 1.377 1.00 78.69 103 GLN A N 1
ATOM 806 C CA . GLN A 1 103 ? 10.389 -1.534 1.028 1.00 78.69 103 GLN A CA 1
ATOM 807 C C . GLN A 1 103 ? 11.279 -1.669 -0.205 1.00 78.69 103 GLN A C 1
ATOM 809 O O . GLN A 1 103 ? 12.026 -2.643 -0.329 1.00 78.69 103 GLN A O 1
ATOM 814 N N . ASN A 1 104 ? 11.225 -0.691 -1.103 1.00 80.94 104 ASN A N 1
ATOM 815 C CA . ASN A 1 104 ? 12.131 -0.614 -2.244 1.00 80.94 104 ASN A CA 1
ATOM 816 C C . ASN A 1 104 ? 12.501 0.828 -2.574 1.00 80.94 104 ASN A C 1
ATOM 818 O O . ASN A 1 104 ? 11.758 1.751 -2.253 1.00 80.94 104 ASN A O 1
ATOM 822 N N . SER A 1 105 ? 13.623 0.996 -3.273 1.00 85.31 105 SER A N 1
ATOM 823 C CA . SER A 1 105 ? 14.010 2.251 -3.912 1.00 85.31 105 SER A CA 1
ATOM 824 C C . SER A 1 105 ? 14.271 2.034 -5.401 1.00 85.31 105 SER A C 1
ATOM 826 O O . SER A 1 105 ? 14.776 0.997 -5.837 1.00 85.31 105 SER A O 1
ATOM 828 N N . GLY A 1 106 ? 13.892 3.015 -6.220 1.00 83.75 106 GLY A N 1
ATOM 829 C CA . GLY A 1 106 ? 13.997 2.897 -7.674 1.00 83.75 106 GLY A CA 1
ATOM 830 C C . GLY A 1 106 ? 13.028 1.867 -8.272 1.00 83.75 106 GLY A C 1
ATOM 831 O O . GLY A 1 106 ? 11.901 1.719 -7.812 1.00 83.75 106 GLY A O 1
ATOM 832 N N . LYS A 1 107 ? 13.439 1.180 -9.345 1.00 84.81 107 LYS A N 1
ATOM 833 C CA . LYS A 1 107 ? 12.580 0.245 -10.100 1.00 84.81 107 LYS A CA 1
ATOM 834 C C . LYS A 1 107 ? 12.369 -1.072 -9.348 1.00 84.81 107 LYS A C 1
ATOM 836 O O . LYS A 1 107 ? 13.287 -1.552 -8.687 1.00 84.81 107 LYS A O 1
ATOM 841 N N . THR A 1 108 ? 11.202 -1.694 -9.519 1.00 81.88 108 THR A N 1
ATOM 842 C CA . THR A 1 108 ? 10.960 -3.055 -9.017 1.00 81.88 108 THR A CA 1
ATOM 843 C C . THR A 1 108 ? 11.730 -4.104 -9.841 1.00 81.88 108 THR A C 1
ATOM 845 O O . THR A 1 108 ? 12.110 -3.831 -10.991 1.00 81.88 108 THR A O 1
ATOM 848 N N . PRO A 1 109 ? 12.023 -5.292 -9.269 1.00 79.62 109 PRO A N 1
ATOM 849 C CA . PRO A 1 109 ? 12.724 -6.379 -9.964 1.00 79.62 109 PRO A CA 1
ATOM 850 C C . PRO A 1 109 ? 12.072 -6.786 -11.291 1.00 79.62 109 PRO A C 1
ATOM 852 O O . PRO A 1 109 ? 12.765 -7.114 -12.264 1.00 79.62 109 PRO A O 1
ATOM 855 N N . THR A 1 110 ? 10.741 -6.744 -11.348 1.00 75.25 110 THR A N 1
ATOM 856 C CA . THR A 1 110 ? 9.983 -7.124 -12.537 1.00 75.25 110 THR A CA 1
ATOM 857 C C . THR A 1 110 ? 9.938 -5.995 -13.567 1.00 75.25 110 THR A C 1
ATOM 859 O O . THR A 1 110 ? 9.667 -4.826 -13.301 1.00 75.25 110 THR A O 1
ATOM 862 N N . LYS A 1 111 ? 10.240 -6.335 -14.826 1.00 78.19 111 LYS A N 1
ATOM 863 C CA . LYS A 1 111 ? 10.227 -5.350 -15.913 1.00 78.19 111 LYS A CA 1
ATOM 864 C C . LYS A 1 111 ? 8.796 -4.899 -16.196 1.00 78.19 111 LYS A C 1
ATOM 866 O O . LYS A 1 111 ? 7.911 -5.727 -16.377 1.00 78.19 111 LYS A O 1
ATOM 871 N N . LYS A 1 112 ? 8.625 -3.588 -16.406 1.00 77.38 112 LYS A N 1
ATOM 872 C CA . LYS A 1 112 ? 7.335 -2.943 -16.727 1.00 77.38 112 LYS A CA 1
ATOM 873 C C . LYS A 1 112 ? 6.285 -3.092 -15.618 1.00 77.38 112 LYS A C 1
ATOM 875 O O . LYS A 1 112 ? 5.092 -3.081 -15.912 1.00 77.38 112 LYS A O 1
ATOM 880 N N . THR A 1 113 ? 6.724 -3.180 -14.374 1.00 75.44 113 THR A N 1
ATOM 881 C CA . THR A 1 113 ? 5.870 -3.113 -13.193 1.00 75.44 113 THR A CA 1
ATOM 882 C C . THR A 1 113 ? 6.469 -2.107 -12.208 1.00 75.44 113 THR A C 1
ATOM 884 O O . THR A 1 113 ? 7.562 -1.587 -12.448 1.00 75.44 113 THR A O 1
ATOM 887 N N . GLY A 1 114 ? 5.702 -1.764 -11.172 1.00 79.19 114 GLY A N 1
ATOM 888 C CA . GLY A 1 114 ? 6.125 -0.846 -10.115 1.00 79.19 114 GLY A CA 1
ATOM 889 C C . GLY A 1 114 ? 6.428 0.586 -10.581 1.00 79.19 114 GLY A C 1
ATOM 890 O O . GLY A 1 114 ? 6.412 0.888 -11.780 1.00 79.19 114 GLY A O 1
ATOM 891 N N . PRO A 1 115 ? 6.662 1.513 -9.640 1.00 82.56 115 PRO A N 1
ATOM 892 C CA . PRO A 1 115 ? 7.101 2.859 -9.974 1.00 82.56 115 PRO A CA 1
ATOM 893 C C . PRO A 1 115 ? 8.618 2.885 -10.269 1.00 82.56 115 PRO A C 1
ATOM 895 O O . PRO A 1 115 ? 9.377 2.066 -9.749 1.00 82.56 115 PRO A O 1
ATOM 898 N N . PRO A 1 116 ? 9.101 3.811 -11.120 1.00 82.81 116 PRO A N 1
ATOM 899 C CA . PRO A 1 116 ? 10.533 3.953 -11.389 1.00 82.81 116 PRO A CA 1
ATOM 900 C C . PRO A 1 116 ? 11.302 4.685 -10.277 1.00 82.81 116 PRO A C 1
ATOM 902 O O . PRO A 1 116 ? 12.525 4.552 -10.217 1.00 82.81 116 PRO A O 1
ATOM 905 N N . VAL A 1 117 ? 10.597 5.474 -9.464 1.00 85.56 117 VAL A N 1
ATOM 906 C CA . VAL A 1 117 ? 11.079 6.292 -8.341 1.00 85.56 117 VAL A CA 1
ATOM 907 C C . VAL A 1 117 ? 9.960 6.413 -7.301 1.00 85.56 117 VAL A C 1
ATOM 909 O O . VAL A 1 117 ? 8.787 6.272 -7.661 1.00 85.56 117 VAL A O 1
ATOM 912 N N . ASP A 1 118 ? 10.317 6.669 -6.046 1.00 83.88 118 ASP A N 1
ATOM 913 C CA . ASP A 1 118 ? 9.364 6.998 -4.977 1.00 83.88 118 ASP A CA 1
ATOM 914 C C . ASP A 1 118 ? 8.589 8.297 -5.286 1.00 83.88 118 ASP A C 1
ATOM 916 O O . ASP A 1 118 ? 8.969 9.039 -6.201 1.00 83.88 118 ASP A O 1
ATOM 920 N N . HIS A 1 119 ? 7.490 8.567 -4.578 1.00 84.12 119 HIS A N 1
ATOM 921 C CA . HIS A 1 119 ? 6.745 9.812 -4.774 1.00 84.12 119 HIS A CA 1
ATOM 922 C C . HIS A 1 119 ? 7.365 10.990 -4.009 1.00 84.12 119 HIS A C 1
ATOM 924 O O . HIS A 1 119 ? 7.551 12.056 -4.600 1.00 84.12 119 HIS A O 1
ATOM 930 N N . THR A 1 120 ? 7.720 10.784 -2.740 1.00 80.31 120 THR A N 1
ATOM 931 C CA . THR A 1 120 ? 8.157 11.814 -1.783 1.00 80.31 120 THR A CA 1
ATOM 932 C C . THR A 1 120 ? 9.335 12.663 -2.284 1.00 80.31 120 THR A C 1
ATOM 934 O O . THR A 1 120 ? 9.288 13.894 -2.336 1.00 80.31 120 THR A O 1
ATOM 937 N N . ARG A 1 121 ? 10.436 12.013 -2.654 1.00 83.31 121 ARG A N 1
ATOM 938 C CA . ARG A 1 121 ? 11.666 12.602 -3.196 1.00 83.31 121 ARG A CA 1
ATOM 939 C C . ARG A 1 121 ? 11.643 12.650 -4.718 1.00 83.31 121 ARG A C 1
ATOM 941 O O . ARG A 1 121 ? 12.364 13.462 -5.302 1.00 83.31 121 ARG A O 1
ATOM 948 N N . GLY A 1 122 ? 10.882 11.771 -5.370 1.00 85.00 122 GLY A N 1
ATOM 949 C CA . GLY A 1 122 ? 10.846 11.679 -6.830 1.00 85.00 122 GLY A CA 1
ATOM 950 C C . GLY A 1 122 ? 12.172 11.204 -7.430 1.00 85.00 122 GLY A C 1
ATOM 951 O O . GLY A 1 122 ? 12.503 11.557 -8.566 1.00 85.00 122 GLY A O 1
ATOM 952 N N . THR A 1 123 ? 12.974 10.440 -6.676 1.00 85.75 123 THR A N 1
ATOM 953 C CA . THR A 1 123 ? 14.310 9.998 -7.109 1.00 85.75 123 THR A CA 1
ATOM 954 C C . THR A 1 123 ? 14.477 8.488 -6.983 1.00 85.75 123 THR A C 1
ATOM 956 O O . THR A 1 123 ? 13.722 7.798 -6.320 1.00 85.75 123 THR A O 1
ATOM 959 N N . SER A 1 124 ? 15.520 7.910 -7.580 1.00 85.25 124 SER A N 1
ATOM 960 C CA . SER A 1 124 ? 15.798 6.480 -7.374 1.00 85.25 124 SER A CA 1
ATOM 961 C C . SER A 1 124 ? 16.332 6.156 -5.971 1.00 85.25 124 SER A C 1
ATOM 963 O O . SER A 1 124 ? 16.726 5.020 -5.733 1.00 85.25 124 SER A O 1
ATOM 965 N N . LYS A 1 125 ? 16.450 7.158 -5.088 1.00 84.19 125 LYS A N 1
ATOM 966 C CA . LYS A 1 125 ? 16.986 7.022 -3.730 1.00 84.19 125 LYS A CA 1
ATOM 967 C C . LYS A 1 125 ? 15.913 7.089 -2.648 1.00 84.19 125 LYS A C 1
ATOM 969 O O . LYS A 1 125 ? 16.239 6.722 -1.523 1.00 84.19 125 LYS A O 1
ATOM 974 N N . GLY A 1 126 ? 14.711 7.585 -2.946 1.00 82.75 126 GLY A N 1
ATOM 975 C CA . GLY A 1 126 ? 13.627 7.530 -1.975 1.00 82.75 126 GLY A CA 1
ATOM 976 C C . GLY A 1 126 ? 12.977 6.155 -1.945 1.00 82.75 126 GLY A C 1
ATOM 977 O O . GLY A 1 126 ? 13.285 5.283 -2.772 1.00 82.75 126 GLY A O 1
ATOM 978 N N . VAL A 1 127 ? 12.146 5.948 -0.934 1.00 82.62 127 VAL A N 1
ATOM 979 C CA . VAL A 1 127 ? 11.703 4.623 -0.503 1.00 82.62 127 VAL A CA 1
ATOM 980 C C . VAL A 1 127 ? 10.185 4.567 -0.503 1.00 82.62 127 VAL A C 1
ATOM 982 O O . VAL A 1 127 ? 9.525 5.461 -0.003 1.00 82.62 127 VAL A O 1
ATOM 985 N N . TYR A 1 128 ? 9.630 3.481 -1.036 1.00 79.75 128 TYR A N 1
ATOM 986 C CA . TYR A 1 128 ? 8.190 3.228 -1.047 1.00 79.75 128 TYR A CA 1
ATOM 987 C C . TYR A 1 128 ? 7.884 1.786 -0.635 1.00 79.75 128 TYR A C 1
ATOM 989 O O . TYR A 1 128 ? 8.729 0.891 -0.747 1.00 79.75 128 TYR A O 1
ATOM 997 N N . MET A 1 129 ? 6.646 1.545 -0.196 1.00 81.12 129 MET A N 1
ATOM 998 C CA . MET A 1 129 ? 6.140 0.197 0.065 1.00 81.12 129 MET A CA 1
ATOM 999 C C . MET A 1 129 ? 5.505 -0.389 -1.197 1.00 81.12 129 MET A C 1
ATOM 1001 O O . MET A 1 129 ? 4.667 0.236 -1.857 1.00 81.12 129 MET A O 1
ATOM 1005 N N . TYR A 1 130 ? 5.860 -1.628 -1.523 1.00 78.56 130 TYR A N 1
ATOM 1006 C CA . TYR A 1 130 ? 5.291 -2.331 -2.667 1.00 78.56 130 TYR A CA 1
ATOM 1007 C C . TYR A 1 130 ? 5.094 -3.815 -2.405 1.00 78.56 130 TYR A C 1
ATOM 1009 O O . TYR A 1 130 ? 5.702 -4.414 -1.516 1.00 78.56 130 TYR A O 1
ATOM 1017 N N . LEU A 1 131 ? 4.240 -4.397 -3.236 1.00 76.12 131 LEU A N 1
ATOM 1018 C CA . LEU A 1 131 ? 4.088 -5.831 -3.359 1.00 76.12 131 LEU A CA 1
ATOM 1019 C C . LEU A 1 131 ? 4.611 -6.255 -4.732 1.00 76.12 131 LEU A C 1
ATOM 1021 O O . LEU A 1 131 ? 4.056 -5.863 -5.762 1.00 76.12 131 LEU A O 1
ATOM 1025 N N . GLU A 1 132 ? 5.699 -7.023 -4.728 1.00 72.19 132 GLU A N 1
ATOM 1026 C CA . GLU A 1 132 ? 6.203 -7.710 -5.918 1.00 72.19 132 GLU A CA 1
ATOM 1027 C C . GLU A 1 132 ? 5.213 -8.807 -6.292 1.00 72.19 132 GLU A C 1
ATOM 1029 O O . GLU A 1 132 ? 4.692 -9.478 -5.406 1.00 72.19 132 GLU A O 1
ATOM 1034 N N . SER A 1 133 ? 4.954 -8.991 -7.586 1.00 64.06 133 SER A N 1
ATOM 1035 C CA . SER A 1 133 ? 3.982 -9.970 -8.083 1.00 64.06 133 SER A CA 1
ATOM 1036 C C . SER A 1 133 ? 4.616 -11.258 -8.634 1.00 64.06 133 SER A C 1
ATOM 1038 O O . SER A 1 133 ? 3.897 -12.157 -9.075 1.00 64.06 133 SER A O 1
ATOM 1040 N N . THR A 1 134 ? 5.951 -11.398 -8.603 1.00 56.78 134 THR A N 1
ATOM 1041 C CA . THR A 1 134 ? 6.668 -12.579 -9.119 1.00 56.78 134 THR A CA 1
ATOM 1042 C C . THR A 1 134 ? 6.779 -13.758 -8.146 1.00 56.78 134 THR A C 1
ATOM 1044 O O . THR A 1 134 ? 7.528 -13.749 -7.177 1.00 56.78 134 THR A O 1
ATOM 1047 N N . GLY A 1 135 ? 6.050 -14.836 -8.452 1.00 53.53 135 GLY A N 1
ATOM 1048 C CA . GLY A 1 135 ? 6.050 -16.108 -7.714 1.00 53.53 135 GLY A CA 1
ATOM 1049 C C . GLY A 1 135 ? 4.646 -16.728 -7.674 1.00 53.53 135 GLY A C 1
ATOM 1050 O O . GLY A 1 135 ? 3.695 -16.092 -8.130 1.00 53.53 135 GLY A O 1
ATOM 1051 N N . PRO A 1 136 ? 4.454 -17.967 -7.178 1.00 47.09 136 PRO A N 1
ATOM 1052 C CA . PRO A 1 136 ? 3.120 -18.537 -6.992 1.00 47.09 136 PRO A CA 1
ATOM 1053 C C . PRO A 1 136 ? 2.389 -17.821 -5.844 1.00 47.09 136 PRO A C 1
ATOM 1055 O O . PRO A 1 136 ? 2.304 -18.327 -4.729 1.00 47.09 136 PRO A O 1
ATOM 1058 N N . MET A 1 137 ? 1.846 -16.638 -6.125 1.00 52.00 137 MET A N 1
ATOM 1059 C CA . MET A 1 137 ? 1.071 -15.853 -5.171 1.00 52.00 137 MET A CA 1
ATOM 1060 C C . MET A 1 137 ? -0.362 -16.363 -5.141 1.00 52.00 137 MET A C 1
ATOM 1062 O O . MET A 1 13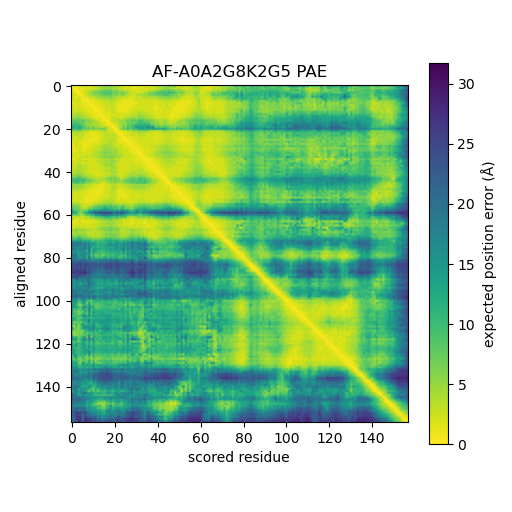7 ? -1.164 -16.155 -6.051 1.00 52.00 137 MET A O 1
ATOM 1066 N N . ARG A 1 138 ? -0.676 -17.104 -4.084 1.00 48.72 138 ARG A N 1
ATOM 1067 C CA . ARG A 1 138 ? -2.047 -17.328 -3.631 1.00 48.72 138 ARG A CA 1
ATOM 1068 C C . ARG A 1 138 ? -2.177 -16.542 -2.331 1.00 48.72 138 ARG A C 1
ATOM 1070 O O . ARG A 1 138 ? -1.253 -16.620 -1.529 1.00 48.72 138 ARG A O 1
ATOM 1077 N N . GLY A 1 139 ? -3.271 -15.801 -2.157 1.00 52.34 139 GLY A N 1
ATOM 1078 C CA . GLY A 1 139 ? -3.593 -15.141 -0.889 1.00 52.34 139 GLY A CA 1
ATOM 1079 C C . GLY A 1 139 ? -4.073 -13.705 -1.002 1.00 52.34 139 GLY A C 1
ATOM 1080 O O . GLY A 1 139 ? -4.122 -13.130 -2.083 1.00 52.34 139 GLY A O 1
ATOM 1081 N N . THR A 1 140 ? -4.471 -13.162 0.142 1.00 52.31 140 THR A N 1
ATOM 1082 C CA . THR A 1 140 ? -4.735 -11.741 0.394 1.00 52.31 140 THR A CA 1
ATOM 1083 C C . THR A 1 140 ? -3.590 -11.202 1.238 1.00 52.31 140 THR A C 1
ATOM 1085 O O . THR A 1 140 ? -3.185 -11.884 2.177 1.00 52.31 140 THR A O 1
ATOM 1088 N N . HIS A 1 141 ? -3.096 -10.005 0.934 1.00 68.81 141 HIS A N 1
ATOM 1089 C CA . HIS A 1 141 ? -1.946 -9.418 1.632 1.00 68.81 141 HIS A CA 1
ATOM 1090 C C . HIS A 1 141 ? -2.369 -8.176 2.376 1.00 68.81 141 HIS A C 1
ATOM 1092 O O . HIS A 1 141 ? -2.969 -7.284 1.772 1.00 68.81 141 HIS A O 1
ATOM 1098 N N . VAL A 1 142 ? -2.063 -8.112 3.663 1.00 59.88 142 VAL A N 1
ATOM 1099 C CA . VAL A 1 142 ? -2.720 -7.192 4.579 1.00 59.88 142 VAL A CA 1
ATOM 1100 C C . VAL A 1 142 ? -1.688 -6.445 5.411 1.00 59.88 142 VAL A C 1
ATOM 1102 O O . VAL A 1 142 ? -0.957 -7.033 6.201 1.00 59.88 142 VAL A O 1
ATOM 1105 N N . PHE A 1 143 ? -1.692 -5.115 5.320 1.00 67.00 143 PHE A N 1
ATOM 1106 C CA . PHE A 1 143 ? -1.038 -4.278 6.329 1.00 67.00 143 PHE A CA 1
ATOM 1107 C C . PHE A 1 143 ? -2.044 -3.348 6.994 1.00 67.00 143 PHE A C 1
ATOM 1109 O O . PHE A 1 143 ? -3.069 -2.974 6.409 1.00 67.00 143 PHE A O 1
ATOM 1116 N N . SER A 1 144 ? -1.768 -2.998 8.252 1.00 56.75 144 SER A N 1
ATOM 1117 C CA . SER A 1 144 ? -2.679 -2.182 9.047 1.00 56.75 144 SER A CA 1
ATOM 1118 C C . SER A 1 144 ? -1.976 -1.131 9.896 1.00 56.75 144 SER A C 1
ATOM 1120 O O . SER A 1 144 ? -0.849 -1.326 10.348 1.00 56.75 144 SER A O 1
ATOM 1122 N N . SER A 1 145 ? -2.654 -0.004 10.111 1.00 62.12 145 SER A N 1
ATOM 1123 C CA . SER A 1 145 ? -2.187 1.080 10.984 1.00 62.12 145 SER A CA 1
ATOM 1124 C C . SER A 1 145 ? -2.235 0.667 12.465 1.00 62.12 145 SER A C 1
ATOM 1126 O O . SER A 1 145 ? -3.282 0.180 12.907 1.00 62.12 145 SER A O 1
ATOM 1128 N N . LEU A 1 146 ? -1.186 0.929 13.256 1.00 58.72 146 LEU A N 1
ATOM 1129 C CA . LEU A 1 146 ? -1.212 0.780 14.721 1.00 58.72 146 LEU A CA 1
ATOM 1130 C C . LEU A 1 146 ? -0.701 2.013 15.491 1.00 58.72 146 LEU A C 1
ATOM 1132 O O . LEU A 1 146 ? -0.104 2.905 14.905 1.00 58.72 146 LEU A O 1
ATOM 1136 N N . PRO A 1 147 ? -0.932 2.074 16.817 1.00 61.31 147 PRO A N 1
ATOM 1137 C CA . PRO A 1 147 ? -2.142 1.558 17.459 1.00 61.31 147 PRO A CA 1
ATOM 1138 C C . PRO A 1 147 ? -3.388 2.294 16.920 1.00 61.31 147 PRO A C 1
ATOM 1140 O O . PRO A 1 147 ? -3.257 3.288 16.214 1.00 61.31 147 PRO A O 1
ATOM 1143 N N . ASP A 1 148 ? -4.593 1.780 17.197 1.00 62.31 148 ASP A N 1
ATOM 1144 C CA . ASP A 1 148 ? -5.844 2.278 16.602 1.00 62.31 148 ASP A CA 1
ATOM 1145 C C . ASP A 1 148 ? -5.928 3.821 16.541 1.00 62.31 148 ASP A C 1
ATOM 1147 O O . ASP A 1 148 ? -5.767 4.526 17.543 1.00 62.31 148 ASP A O 1
ATOM 1151 N N . ILE A 1 149 ? -6.254 4.343 15.362 1.00 63.62 149 ILE A N 1
ATOM 1152 C CA . ILE A 1 149 ? -6.364 5.775 15.096 1.00 63.62 149 ILE A CA 1
ATOM 1153 C C . ILE A 1 149 ? -7.616 6.317 15.776 1.00 63.62 149 ILE A C 1
ATOM 1155 O O . ILE A 1 149 ? -8.728 5.841 15.529 1.00 63.62 149 ILE A O 1
ATOM 1159 N N . ARG A 1 150 ? -7.453 7.335 16.628 1.00 60.59 150 ARG A N 1
ATOM 1160 C CA . ARG A 1 150 ? -8.570 8.010 17.295 1.00 60.59 150 ARG A CA 1
ATOM 1161 C C . ARG A 1 150 ? -8.765 9.408 16.725 1.00 60.59 150 ARG A C 1
ATOM 1163 O O . ARG A 1 150 ? -8.021 10.323 17.060 1.00 60.59 150 ARG A O 1
ATOM 1170 N N . ARG A 1 151 ? -9.827 9.594 15.942 1.00 59.91 151 ARG A N 1
ATOM 1171 C CA . ARG A 1 151 ? -10.226 10.916 15.443 1.00 59.91 151 ARG A CA 1
ATOM 1172 C C . ARG A 1 151 ? -11.068 11.629 16.502 1.00 59.91 151 ARG A C 1
ATOM 1174 O O . ARG A 1 151 ? -12.209 11.230 16.733 1.00 59.91 151 ARG A O 1
ATOM 1181 N N . LYS A 1 152 ? -10.527 12.654 17.168 1.00 53.91 152 LYS A N 1
ATOM 1182 C CA . LYS A 1 152 ? -11.301 13.527 18.069 1.00 53.91 152 LYS A CA 1
ATOM 1183 C C . LYS A 1 152 ? -11.805 14.742 17.292 1.00 53.91 152 LYS A C 1
ATOM 1185 O O . LYS A 1 152 ? -11.024 15.397 16.617 1.00 53.91 152 LYS A O 1
ATOM 1190 N N . LEU A 1 153 ? -13.088 15.070 17.426 1.00 47.97 153 LEU A N 1
ATOM 1191 C CA . LEU A 1 153 ? -13.579 16.401 17.069 1.00 47.97 153 LEU A CA 1
ATOM 1192 C C . LEU A 1 153 ? -12.952 17.418 18.034 1.00 47.97 153 LEU A C 1
ATOM 1194 O O . LEU A 1 153 ? -13.309 17.449 19.211 1.00 47.97 153 LEU A O 1
ATOM 1198 N N . HIS A 1 154 ? -12.012 18.230 17.554 1.00 47.28 154 HIS A N 1
ATOM 1199 C CA . HIS A 1 154 ? -11.635 19.449 18.259 1.00 47.28 154 HIS A CA 1
ATOM 1200 C C . HIS A 1 154 ? -12.715 20.496 17.978 1.00 47.28 154 HIS A C 1
ATOM 1202 O O . HIS A 1 154 ? -12.868 20.958 16.851 1.00 47.28 154 HIS A O 1
ATOM 1208 N N . HIS A 1 155 ? -13.508 20.820 18.999 1.00 36.16 155 HIS A N 1
ATOM 1209 C CA . HIS A 1 155 ? -14.345 22.013 18.977 1.00 36.16 155 HIS A CA 1
ATOM 1210 C C . HIS A 1 155 ? -13.390 23.203 19.101 1.00 36.16 155 HIS A C 1
ATOM 1212 O O . HIS A 1 155 ? -12.761 23.374 20.145 1.00 36.16 155 HIS A O 1
ATOM 1218 N N . VAL A 1 156 ? -13.194 23.941 18.011 1.00 35.09 156 VAL A N 1
ATOM 1219 C CA . VAL A 1 156 ? -12.511 25.236 18.059 1.00 35.09 156 VAL A CA 1
ATOM 1220 C C . VAL A 1 156 ? -13.573 26.245 18.512 1.00 35.09 156 VAL A C 1
ATOM 1222 O O . VAL A 1 156 ? -14.606 26.309 17.841 1.00 35.09 156 VAL A O 1
ATOM 1225 N N . PRO A 1 157 ? -13.405 26.914 19.670 1.00 46.56 157 PRO A N 1
ATOM 1226 C CA . PRO A 1 157 ? -14.335 27.945 20.127 1.00 46.56 157 PRO A CA 1
ATOM 1227 C C . PRO A 1 157 ? -14.366 29.156 19.190 1.00 46.56 157 PRO A C 1
ATOM 1229 O O . PRO A 1 157 ? -13.338 29.419 18.522 1.00 46.56 157 PRO A O 1
#

Mean predicted aligned error: 10.16 Å

Nearest PDB structures (foldseek):
  3l5j-assembly2_B  TM=2.421E-01  e=6.175E+00  Homo sapiens
  3l5j-assembly1_A  TM=2.441E-01  e=6.880E+00  Homo sapiens

Secondary structure (DSSP, 8-state):
-EEEE--EEEEEEEETTS---S-SEEEES---SS------PPPTT-EEEEEEEEE--SS-EEEEEE--EE-TTSS-EE---SBTTB-SS-EEE-SSSSS--EEEESS-SSTT-S-SS-SSS-STTSEEEEE---S---S-EEEEESS-EE-------